Protein AF-A0AAX2S535-F1 (afdb_monomer_lite)

Structure (mmCIF, N/CA/C/O backbone):
data_AF-A0AAX2S535-F1
#
_entry.id   AF-A0AAX2S535-F1
#
loop_
_atom_site.group_PDB
_atom_site.id
_atom_site.type_symbol
_atom_site.label_atom_id
_atom_site.label_alt_id
_atom_site.label_comp_id
_atom_site.label_asym_id
_atom_site.label_entity_id
_atom_site.label_seq_id
_atom_site.pdbx_PDB_ins_code
_atom_site.Cartn_x
_atom_site.Cartn_y
_atom_site.Cartn_z
_atom_site.occupancy
_atom_site.B_iso_or_equiv
_atom_site.auth_seq_id
_atom_site.auth_comp_id
_atom_site.auth_asym_id
_atom_site.auth_atom_id
_atom_site.pdbx_PDB_model_num
ATOM 1 N N . MET A 1 1 ? 0.099 -6.833 -33.889 1.00 47.62 1 MET A N 1
ATOM 2 C CA . MET A 1 1 ? 0.183 -5.936 -32.719 1.00 47.62 1 MET A CA 1
ATOM 3 C C . MET A 1 1 ? 1.621 -5.977 -32.249 1.00 47.62 1 MET A C 1
ATOM 5 O O . MET A 1 1 ? 2.082 -7.058 -31.918 1.00 47.62 1 MET A O 1
ATOM 9 N N . HIS A 1 2 ? 2.363 -4.873 -32.338 1.00 50.25 2 HIS A N 1
ATOM 10 C CA . HIS A 1 2 ? 3.683 -4.819 -31.715 1.00 50.25 2 HIS A C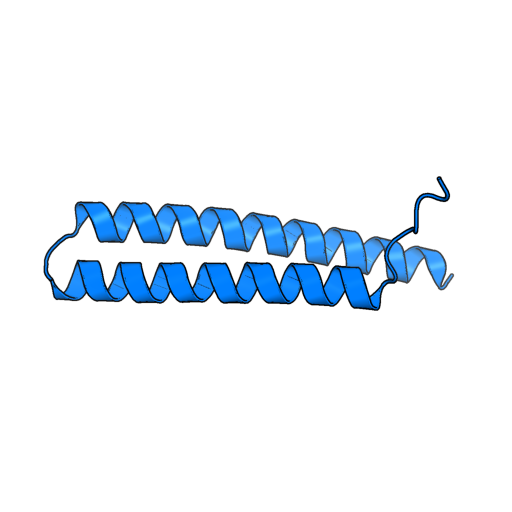A 1
ATOM 11 C C . HIS A 1 2 ? 3.468 -4.681 -30.212 1.00 50.25 2 HIS A C 1
ATOM 13 O O . HIS A 1 2 ? 2.899 -3.682 -29.775 1.00 50.25 2 HIS A O 1
ATOM 19 N N . ASP A 1 3 ? 3.887 -5.687 -29.448 1.00 52.84 3 ASP A N 1
ATOM 20 C CA . ASP A 1 3 ? 4.014 -5.575 -28.000 1.00 52.84 3 ASP A CA 1
ATOM 21 C C . ASP A 1 3 ? 5.008 -4.445 -27.716 1.00 52.84 3 ASP A C 1
ATOM 23 O O . ASP A 1 3 ? 6.223 -4.592 -27.866 1.00 52.84 3 ASP A O 1
ATOM 27 N N . LEU A 1 4 ? 4.477 -3.267 -27.392 1.00 66.62 4 LEU A N 1
ATOM 28 C CA . LEU A 1 4 ? 5.262 -2.125 -26.948 1.00 66.62 4 LEU A CA 1
ATOM 29 C C . LEU A 1 4 ? 5.862 -2.501 -25.599 1.00 66.62 4 LEU A C 1
ATOM 31 O O . LEU A 1 4 ? 5.206 -2.395 -24.565 1.00 66.62 4 LEU A O 1
ATOM 35 N N . ILE A 1 5 ? 7.107 -2.980 -25.619 1.00 72.38 5 ILE A N 1
ATOM 36 C CA . ILE A 1 5 ? 7.876 -3.212 -24.400 1.00 72.38 5 ILE A CA 1
ATOM 37 C C . ILE A 1 5 ? 7.937 -1.867 -23.661 1.00 72.38 5 ILE A C 1
ATOM 39 O O . ILE A 1 5 ? 8.491 -0.909 -24.212 1.00 72.38 5 ILE A O 1
ATOM 43 N N . PRO A 1 6 ? 7.365 -1.761 -22.448 1.00 76.81 6 PRO A N 1
ATOM 44 C CA . PRO A 1 6 ? 7.303 -0.493 -21.742 1.00 76.81 6 PRO A CA 1
ATOM 45 C C . PRO A 1 6 ? 8.714 0.012 -21.449 1.00 76.81 6 PRO A C 1
ATOM 47 O O . PRO A 1 6 ? 9.602 -0.746 -21.042 1.00 76.81 6 PRO A O 1
ATOM 50 N N . SER A 1 7 ? 8.922 1.308 -21.668 1.00 85.75 7 SER A N 1
ATOM 51 C CA . SER A 1 7 ? 10.214 1.936 -21.431 1.00 85.75 7 SER A CA 1
ATOM 52 C C . SER A 1 7 ? 10.578 1.872 -19.941 1.00 85.75 7 SER A C 1
ATOM 54 O O . SER A 1 7 ? 9.694 1.843 -19.078 1.00 85.75 7 SER A O 1
ATOM 56 N N . PRO A 1 8 ? 11.876 1.909 -19.588 1.00 85.94 8 PRO A N 1
ATOM 57 C CA . PRO A 1 8 ? 12.309 1.956 -18.192 1.00 85.94 8 PRO A CA 1
ATOM 58 C C . PRO A 1 8 ? 11.639 3.078 -17.382 1.00 85.94 8 PRO A C 1
ATOM 60 O O . PRO A 1 8 ? 11.371 2.907 -16.197 1.00 85.94 8 PRO A O 1
ATOM 63 N N . TYR A 1 9 ? 11.346 4.212 -18.023 1.00 87.19 9 TYR A N 1
ATOM 64 C CA . TYR A 1 9 ? 10.619 5.319 -17.406 1.00 87.19 9 TYR A CA 1
ATOM 65 C C . TYR A 1 9 ? 9.164 4.946 -17.094 1.00 87.19 9 TYR A C 1
ATOM 67 O O . TYR A 1 9 ? 8.723 5.140 -15.967 1.00 87.19 9 TYR A O 1
ATOM 75 N N . GLN A 1 10 ? 8.448 4.335 -18.045 1.00 88.88 10 GLN A N 1
ATOM 76 C CA . GLN A 1 10 ? 7.058 3.901 -17.847 1.00 88.88 10 GLN A CA 1
ATOM 77 C C . GLN A 1 10 ? 6.930 2.870 -16.720 1.00 88.88 10 GLN A C 1
ATOM 79 O O . GLN A 1 10 ? 5.979 2.916 -15.945 1.00 88.88 10 GLN A O 1
ATOM 84 N N . VAL A 1 11 ? 7.906 1.966 -16.589 1.00 88.44 11 VAL A N 1
ATOM 85 C CA . VAL A 1 11 ? 7.925 0.989 -15.490 1.00 88.44 11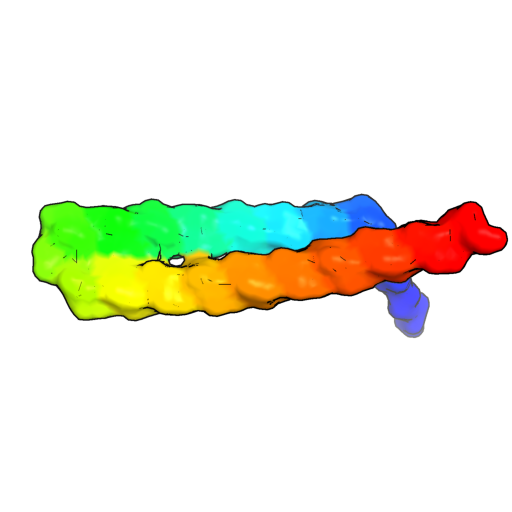 VAL A CA 1
ATOM 86 C C . VAL A 1 11 ? 8.131 1.676 -14.139 1.00 88.44 11 VAL A C 1
ATOM 88 O O . VAL A 1 11 ? 7.412 1.368 -13.192 1.00 88.44 11 VAL A O 1
ATOM 91 N N . LYS A 1 12 ? 9.073 2.625 -14.042 1.00 87.69 12 LYS A N 1
ATOM 92 C CA . LYS A 1 12 ? 9.284 3.406 -12.810 1.00 87.69 12 LYS A CA 1
ATOM 93 C C . LYS A 1 12 ? 8.053 4.229 -12.437 1.00 87.69 12 LYS A C 1
ATOM 95 O O . LYS A 1 12 ? 7.702 4.254 -11.265 1.00 87.69 12 LYS A O 1
ATOM 100 N N . GLN A 1 13 ? 7.411 4.865 -13.418 1.00 92.56 13 GLN A N 1
ATOM 101 C CA . GLN A 1 13 ? 6.206 5.660 -13.193 1.00 92.56 13 GLN A CA 1
ATOM 102 C C . GLN A 1 13 ? 5.080 4.794 -12.633 1.00 92.56 13 GLN A C 1
ATOM 104 O O . GLN A 1 13 ? 4.519 5.130 -11.603 1.00 92.56 13 GLN A O 1
ATOM 109 N N . LYS A 1 14 ? 4.834 3.625 -13.236 1.00 92.00 14 LYS A N 1
ATOM 110 C CA . LYS A 1 14 ? 3.815 2.701 -12.735 1.00 92.00 14 LYS A CA 1
ATOM 111 C C . LYS A 1 14 ? 4.073 2.283 -11.285 1.00 92.00 14 LYS A C 1
ATOM 113 O O . LYS A 1 14 ? 3.152 2.290 -10.486 1.00 92.00 14 LYS A O 1
ATOM 118 N N . ILE A 1 15 ? 5.316 1.935 -10.942 1.00 91.00 15 ILE A N 1
ATOM 119 C CA . ILE A 1 15 ? 5.673 1.582 -9.556 1.00 91.00 15 ILE A CA 1
ATOM 120 C C . ILE A 1 15 ? 5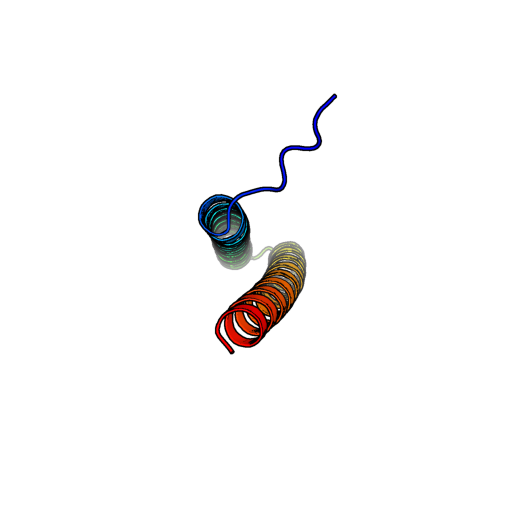.408 2.768 -8.618 1.00 91.00 15 ILE A C 1
ATOM 122 O O . ILE A 1 15 ? 4.896 2.578 -7.521 1.00 91.00 15 ILE A O 1
ATOM 126 N N . LEU A 1 16 ? 5.743 3.991 -9.039 1.00 92.69 16 LEU A N 1
ATOM 127 C CA . LEU A 1 16 ? 5.480 5.192 -8.250 1.00 92.69 16 LEU A CA 1
ATOM 128 C C . LEU A 1 16 ? 3.978 5.411 -8.025 1.00 92.69 16 LEU A C 1
ATOM 130 O O . LEU A 1 16 ? 3.582 5.683 -6.897 1.00 92.69 16 LEU A O 1
ATOM 134 N N . ASP A 1 17 ? 3.158 5.256 -9.062 1.00 95.44 17 ASP A N 1
ATOM 135 C CA . ASP A 1 17 ? 1.707 5.433 -8.969 1.00 95.44 17 ASP A CA 1
ATOM 136 C C . ASP A 1 17 ? 1.086 4.426 -7.975 1.00 95.44 17 ASP A C 1
ATOM 138 O O . ASP A 1 17 ? 0.266 4.797 -7.137 1.00 95.44 17 ASP A O 1
ATOM 142 N N . GLU A 1 18 ? 1.536 3.166 -7.995 1.00 95.12 18 GLU A N 1
ATOM 143 C CA . GLU A 1 18 ? 1.082 2.117 -7.063 1.00 95.12 18 GLU A CA 1
ATOM 144 C C . GLU A 1 18 ? 1.543 2.385 -5.613 1.00 95.12 18 GLU A C 1
ATOM 146 O O . GLU A 1 18 ? 0.807 2.134 -4.652 1.00 95.12 18 GLU A O 1
ATOM 151 N N . LEU A 1 19 ? 2.748 2.943 -5.429 1.00 94.06 19 LEU A N 1
ATOM 152 C CA . LEU A 1 19 ? 3.230 3.380 -4.113 1.00 94.06 19 LEU A CA 1
ATOM 153 C C . LEU A 1 19 ? 2.381 4.531 -3.561 1.00 94.06 19 LEU A C 1
ATOM 155 O O . LEU A 1 19 ? 2.035 4.511 -2.382 1.00 94.06 19 LEU A O 1
ATOM 159 N N . VAL A 1 20 ? 2.023 5.510 -4.398 1.00 96.00 20 VAL A N 1
ATOM 160 C CA . VAL A 1 20 ? 1.145 6.624 -4.005 1.00 96.00 20 VAL A CA 1
ATOM 161 C C . VAL A 1 20 ? -0.227 6.100 -3.584 1.00 96.00 20 VAL A C 1
ATOM 163 O O . VAL A 1 20 ? -0.686 6.436 -2.496 1.00 96.00 20 VAL A O 1
ATOM 166 N N . ALA A 1 21 ? -0.828 5.198 -4.364 1.00 96.44 21 ALA A N 1
ATOM 167 C CA . ALA A 1 21 ? -2.100 4.572 -4.002 1.00 96.44 21 ALA A CA 1
ATOM 168 C C . ALA A 1 21 ? -2.022 3.821 -2.657 1.00 96.44 21 ALA A C 1
ATOM 170 O O . ALA A 1 21 ? -2.941 3.883 -1.842 1.00 96.44 21 ALA A O 1
ATOM 171 N N . SER A 1 22 ? -0.902 3.147 -2.376 1.00 96.44 22 SER A N 1
ATOM 172 C CA . SER A 1 22 ? -0.690 2.465 -1.090 1.00 96.44 22 SER A CA 1
ATOM 173 C C . SER A 1 22 ? -0.606 3.446 0.088 1.00 96.44 22 SER A C 1
ATOM 175 O O . SER A 1 22 ? -1.085 3.140 1.181 1.00 96.44 22 SER A O 1
ATOM 177 N N . LEU A 1 23 ? -0.021 4.631 -0.121 1.00 96.38 23 LEU A N 1
ATOM 178 C CA . LEU A 1 23 ? 0.023 5.695 0.888 1.00 96.38 23 LEU A CA 1
ATOM 179 C C . LEU A 1 23 ? -1.369 6.280 1.158 1.00 96.38 23 LEU A C 1
ATOM 181 O O . LEU A 1 23 ? -1.706 6.514 2.315 1.00 96.38 23 LEU A O 1
ATOM 185 N N . GLU A 1 24 ? -2.201 6.448 0.130 1.00 97.75 24 GLU A N 1
ATOM 186 C CA . GLU A 1 24 ? -3.600 6.873 0.297 1.00 97.75 24 GLU A CA 1
ATOM 187 C C . GLU A 1 24 ? -4.402 5.865 1.134 1.00 97.75 24 GLU A C 1
ATOM 189 O O . GLU A 1 24 ? -5.169 6.246 2.016 1.00 97.75 24 GLU A O 1
ATOM 194 N N . VAL A 1 25 ? -4.172 4.561 0.943 1.00 97.88 25 VAL A N 1
ATOM 195 C CA . VAL A 1 25 ? -4.802 3.521 1.776 1.00 97.88 25 VAL A CA 1
ATOM 196 C C . VAL A 1 25 ? -4.377 3.630 3.246 1.00 97.88 25 VAL A C 1
ATOM 198 O O . VAL A 1 25 ? -5.203 3.405 4.132 1.00 97.88 25 VAL A O 1
ATOM 201 N N . LEU A 1 26 ? -3.122 3.995 3.531 1.00 97.69 26 LEU A N 1
ATOM 202 C CA . LEU A 1 26 ? -2.668 4.242 4.907 1.00 97.69 26 LEU A CA 1
ATOM 203 C C . LEU A 1 26 ? -3.316 5.487 5.517 1.00 97.69 26 LEU A C 1
ATOM 205 O O . LEU A 1 26 ? -3.622 5.486 6.709 1.00 9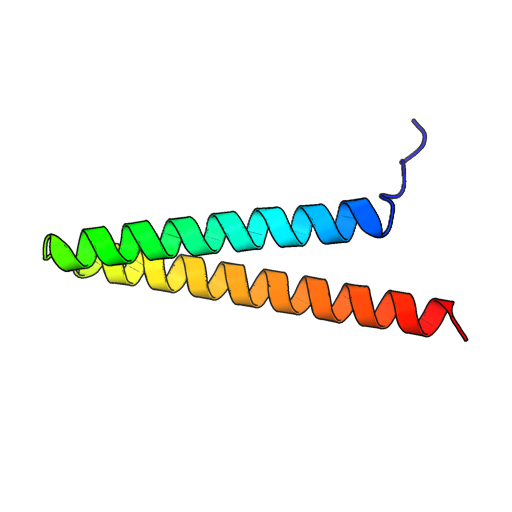7.69 26 LEU A O 1
ATOM 209 N N . GLU A 1 27 ? -3.560 6.522 4.715 1.00 98.00 27 GLU A N 1
ATOM 210 C CA . GLU A 1 27 ? -4.307 7.701 5.153 1.00 98.00 27 GLU A CA 1
ATOM 211 C C . GLU A 1 27 ? -5.744 7.329 5.551 1.00 98.00 27 GLU A C 1
ATOM 213 O O . GLU A 1 27 ? -6.170 7.668 6.655 1.00 98.00 27 GLU A O 1
ATOM 218 N N . PHE A 1 28 ? -6.442 6.510 4.757 1.00 98.06 28 PHE A N 1
ATOM 219 C CA . PHE A 1 28 ? -7.761 5.986 5.141 1.00 98.06 28 PHE A CA 1
ATOM 220 C C . PHE A 1 28 ? -7.706 5.093 6.385 1.00 98.06 28 PHE A C 1
ATOM 222 O O . PHE A 1 28 ? -8.591 5.149 7.237 1.00 98.06 28 PHE A O 1
ATOM 229 N N . ALA A 1 29 ? -6.651 4.287 6.538 1.00 98.25 29 ALA A N 1
ATOM 230 C CA . ALA A 1 29 ? -6.469 3.464 7.731 1.00 98.25 29 ALA A CA 1
ATOM 231 C C . ALA A 1 29 ? -6.312 4.313 9.002 1.00 98.25 29 ALA A C 1
ATOM 233 O O . ALA A 1 29 ? -6.820 3.950 10.067 1.00 98.25 29 ALA A O 1
ATOM 234 N N . LYS A 1 30 ? -5.618 5.450 8.889 1.00 98.19 30 LYS A N 1
ATOM 235 C CA . LYS A 1 30 ? -5.471 6.434 9.964 1.00 98.19 30 LYS A CA 1
ATOM 236 C C . LYS A 1 30 ? -6.808 7.100 10.289 1.00 98.19 30 LYS A C 1
ATOM 238 O O . LYS A 1 30 ? -7.134 7.231 11.464 1.00 98.19 30 LYS A O 1
ATOM 243 N N . GLU A 1 31 ? -7.589 7.488 9.284 1.00 98.44 31 GLU A N 1
ATOM 244 C CA . GLU A 1 31 ? -8.932 8.047 9.496 1.00 98.44 31 GLU A CA 1
ATOM 245 C C . GLU A 1 31 ? -9.863 7.046 10.193 1.00 98.44 31 GLU A C 1
ATOM 247 O O . GLU A 1 31 ? -10.536 7.408 11.157 1.00 98.44 31 GLU A O 1
ATOM 252 N N . ALA A 1 32 ? -9.850 5.775 9.779 1.00 98.19 32 ALA A N 1
ATOM 253 C CA . ALA A 1 32 ? -10.605 4.712 10.441 1.00 98.19 32 ALA A CA 1
ATOM 254 C C . ALA A 1 32 ? -10.211 4.569 11.920 1.00 98.19 32 ALA A C 1
ATOM 256 O O . ALA A 1 32 ? -11.079 4.467 12.783 1.00 98.19 32 ALA A O 1
ATOM 257 N N . LEU A 1 33 ? -8.911 4.653 12.230 1.00 97.56 33 LEU A N 1
ATOM 258 C CA . LEU A 1 33 ? -8.419 4.605 13.608 1.00 97.56 33 LEU A CA 1
ATOM 259 C C . LEU A 1 33 ? -8.897 5.796 14.447 1.00 97.56 33 LEU A C 1
ATOM 261 O O . LEU A 1 33 ? -9.280 5.613 15.600 1.00 97.56 33 LEU A O 1
ATOM 265 N N . ILE A 1 34 ? -8.871 7.007 13.879 1.00 98.31 34 ILE A N 1
ATOM 266 C CA . ILE A 1 34 ? -9.375 8.227 14.533 1.00 98.31 34 ILE A CA 1
ATOM 267 C C . ILE A 1 34 ? -10.871 8.095 14.844 1.00 98.31 34 ILE A C 1
ATOM 269 O O . ILE A 1 34 ? -11.320 8.566 15.884 1.00 98.31 34 ILE A O 1
ATOM 273 N N . ASN A 1 35 ? -11.619 7.417 13.973 1.00 98.19 35 ASN A N 1
ATOM 274 C CA . ASN A 1 35 ? -13.046 7.146 14.140 1.00 98.19 35 ASN A CA 1
ATOM 275 C C . ASN A 1 35 ? -13.342 5.901 15.000 1.00 98.19 35 ASN A C 1
ATOM 277 O O . ASN A 1 35 ? -14.474 5.424 15.000 1.00 98.19 35 ASN A O 1
ATOM 281 N N . GLU A 1 36 ? -12.342 5.367 15.710 1.00 98.00 36 GLU A N 1
ATOM 282 C CA . GLU A 1 36 ? -12.444 4.183 16.579 1.00 98.00 36 GLU A CA 1
ATOM 283 C C . GLU A 1 36 ? -12.840 2.880 15.847 1.00 98.00 36 GLU A C 1
ATOM 285 O O . GLU A 1 36 ? -13.145 1.865 16.478 1.00 98.00 36 GLU A O 1
ATOM 290 N N . ASP A 1 37 ? -12.755 2.851 14.511 1.00 98.25 37 ASP A N 1
ATOM 291 C CA . ASP A 1 37 ? -12.920 1.637 13.708 1.00 98.25 37 ASP A CA 1
ATOM 292 C C . ASP A 1 37 ? -11.582 0.896 13.571 1.00 98.25 37 ASP A C 1
ATOM 294 O O . ASP A 1 37 ? -10.877 0.924 12.554 1.00 98.25 37 ASP A O 1
ATOM 298 N N . TYR A 1 38 ? -11.210 0.218 14.655 1.00 96.69 38 TYR A N 1
ATOM 299 C CA . TYR A 1 38 ? -9.961 -0.539 14.739 1.00 96.69 38 TYR A CA 1
ATOM 300 C C . TYR A 1 38 ? -9.892 -1.704 13.746 1.00 96.69 38 TYR A C 1
ATOM 302 O O . TYR A 1 38 ? -8.802 -2.048 13.282 1.00 96.69 38 TYR A O 1
ATOM 310 N N . ALA A 1 39 ? -11.031 -2.329 13.430 1.00 98.19 39 ALA A N 1
ATOM 311 C CA . ALA A 1 39 ? -11.079 -3.474 12.527 1.00 98.19 39 ALA A CA 1
ATOM 312 C C . ALA A 1 39 ? -10.754 -3.039 11.096 1.00 98.19 39 ALA A C 1
ATOM 314 O O . ALA A 1 39 ? -9.892 -3.640 10.446 1.00 98.19 39 ALA A O 1
ATOM 315 N N . GLU A 1 40 ? -11.387 -1.961 10.636 1.00 97.69 40 GLU A N 1
ATOM 316 C CA . GLU A 1 40 ? -11.139 -1.410 9.311 1.00 97.69 40 GLU A CA 1
ATOM 317 C C . GLU A 1 40 ? -9.730 -0.823 9.198 1.00 97.69 40 GLU A C 1
ATOM 319 O O . GLU A 1 40 ? -9.025 -1.095 8.223 1.00 97.69 40 GLU A O 1
ATOM 324 N N . SER A 1 41 ? -9.260 -0.114 10.230 1.00 98.44 41 SER A N 1
ATOM 325 C CA . SER A 1 41 ? -7.887 0.394 10.276 1.00 98.44 41 SER A CA 1
ATOM 326 C C . SER A 1 41 ? -6.855 -0.728 10.113 1.00 98.44 41 SER A C 1
ATOM 328 O O . SER A 1 41 ? -5.996 -0.666 9.229 1.00 98.44 41 SER A O 1
ATOM 330 N N . CYS A 1 42 ? -6.983 -1.815 10.886 1.00 98.19 42 CYS A N 1
ATOM 331 C CA . CYS A 1 42 ? -6.094 -2.973 10.772 1.00 98.19 42 CYS A CA 1
ATOM 332 C C . CYS A 1 42 ? -6.139 -3.597 9.373 1.00 98.19 42 CYS A C 1
ATOM 334 O O . CYS A 1 42 ? -5.093 -3.925 8.805 1.00 98.19 42 CYS A O 1
ATOM 336 N N . ARG A 1 43 ? -7.340 -3.749 8.803 1.00 98.31 43 ARG A N 1
ATOM 337 C CA . ARG A 1 43 ? -7.535 -4.325 7.468 1.00 98.31 43 ARG A CA 1
ATOM 338 C C . ARG A 1 43 ? -6.837 -3.492 6.390 1.00 98.31 43 ARG A C 1
ATOM 340 O O . ARG A 1 43 ? -6.142 -4.047 5.536 1.00 98.31 43 ARG A O 1
ATOM 347 N N . LEU A 1 44 ? -6.997 -2.170 6.435 1.00 98.19 44 LEU A N 1
ATOM 348 C CA . LEU A 1 44 ? -6.386 -1.244 5.481 1.00 98.19 44 LEU A CA 1
ATOM 349 C C . LEU A 1 44 ? -4.861 -1.187 5.645 1.00 98.19 44 LEU A C 1
ATOM 351 O O . LEU A 1 44 ? -4.145 -1.258 4.646 1.00 98.19 44 LEU A O 1
ATOM 355 N N . MET A 1 45 ? -4.347 -1.167 6.881 1.00 97.38 45 MET A N 1
ATOM 356 C CA . MET A 1 45 ? -2.903 -1.223 7.145 1.00 97.38 45 MET A CA 1
ATOM 357 C C . MET A 1 45 ? -2.259 -2.501 6.599 1.00 97.38 45 MET A C 1
ATOM 359 O O . MET A 1 45 ? -1.196 -2.443 5.977 1.00 97.38 45 MET A O 1
ATOM 363 N N . GLN A 1 46 ? -2.891 -3.660 6.813 1.00 97.69 46 GLN A N 1
ATOM 364 C CA . GLN A 1 46 ? -2.388 -4.939 6.306 1.00 97.69 46 GLN A CA 1
ATOM 365 C C . GLN A 1 46 ? -2.343 -4.959 4.779 1.00 97.69 46 GLN A C 1
ATOM 367 O O . GLN A 1 46 ? -1.342 -5.386 4.201 1.00 97.69 46 GLN A O 1
ATOM 372 N N . ARG A 1 47 ? -3.397 -4.450 4.131 1.00 96.75 47 ARG A N 1
ATOM 373 C CA . ARG A 1 47 ? -3.450 -4.312 2.675 1.00 96.75 47 ARG A CA 1
ATOM 374 C C . ARG A 1 47 ? -2.324 -3.417 2.158 1.00 96.75 47 ARG A C 1
ATOM 376 O O . ARG A 1 47 ? -1.522 -3.876 1.352 1.00 96.75 47 ARG A O 1
ATOM 383 N N . ALA A 1 48 ? -2.215 -2.191 2.668 1.00 96.69 48 ALA A N 1
ATOM 384 C CA . ALA A 1 48 ? -1.184 -1.254 2.230 1.00 96.69 48 ALA A CA 1
ATOM 385 C C . ALA A 1 48 ? 0.232 -1.806 2.451 1.00 96.69 48 ALA A C 1
ATOM 387 O O . ALA A 1 48 ? 1.101 -1.656 1.599 1.00 96.69 48 ALA A O 1
ATOM 388 N N . THR A 1 49 ? 0.468 -2.508 3.563 1.00 96.12 49 THR A N 1
ATOM 389 C CA . THR A 1 49 ? 1.765 -3.148 3.826 1.00 96.12 49 THR A CA 1
ATOM 390 C C . THR A 1 49 ? 2.088 -4.227 2.790 1.00 96.12 49 THR A C 1
ATOM 392 O O . THR A 1 49 ? 3.220 -4.301 2.311 1.00 96.12 49 THR A O 1
ATOM 395 N N . ALA A 1 50 ? 1.112 -5.061 2.424 1.00 96.50 50 ALA A N 1
ATOM 396 C CA . ALA A 1 50 ? 1.298 -6.096 1.410 1.00 96.50 50 ALA A CA 1
ATOM 397 C C . ALA A 1 50 ? 1.570 -5.501 0.016 1.00 96.50 50 ALA A C 1
ATOM 399 O O . ALA A 1 50 ? 2.445 -5.993 -0.709 1.00 96.50 50 ALA A O 1
ATOM 400 N N . ASP A 1 51 ? 0.868 -4.421 -0.330 1.00 95.06 51 ASP A N 1
ATOM 401 C CA . ASP A 1 51 ? 1.035 -3.705 -1.596 1.00 95.06 51 ASP A CA 1
ATOM 402 C C . ASP A 1 51 ? 2.431 -3.053 -1.665 1.00 95.06 51 ASP A C 1
ATOM 404 O O . ASP A 1 51 ? 3.194 -3.320 -2.598 1.00 95.06 51 ASP A O 1
ATOM 408 N N . LEU A 1 52 ? 2.854 -2.341 -0.612 1.00 94.81 52 LEU A N 1
ATOM 409 C CA . LEU A 1 52 ? 4.196 -1.749 -0.510 1.00 94.81 52 LEU A CA 1
ATOM 410 C C . LEU A 1 52 ? 5.315 -2.793 -0.641 1.00 94.81 52 LEU A C 1
ATOM 412 O O . LEU A 1 52 ? 6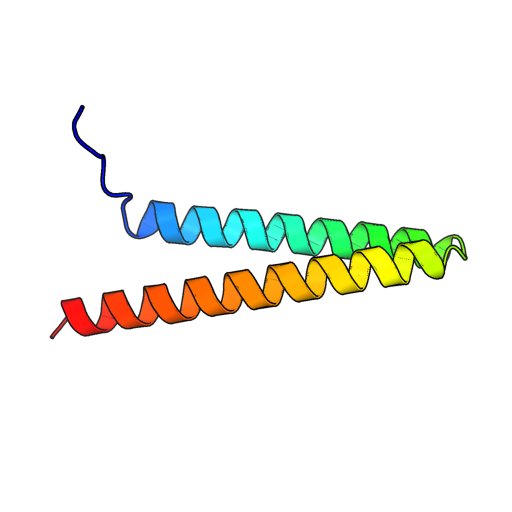.278 -2.585 -1.380 1.00 94.81 52 LEU A O 1
ATOM 416 N N . GLN A 1 53 ? 5.193 -3.942 0.032 1.00 95.25 53 GLN A N 1
ATOM 417 C CA . GLN A 1 53 ? 6.172 -5.032 -0.087 1.00 95.25 53 GL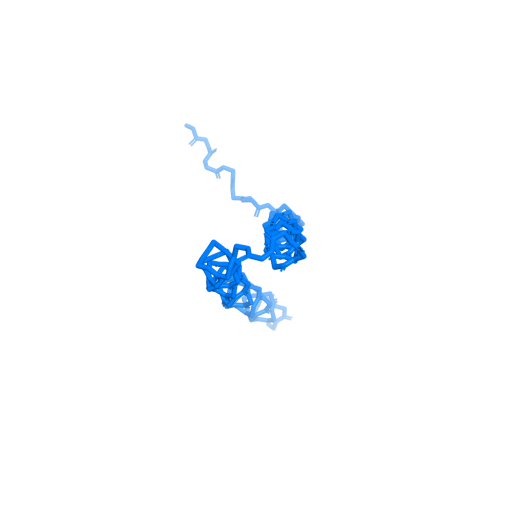N A CA 1
ATOM 418 C C . GLN A 1 53 ? 6.242 -5.607 -1.506 1.00 95.25 53 GLN A C 1
ATOM 420 O O . GLN A 1 53 ? 7.295 -6.088 -1.943 1.00 95.25 53 GLN A O 1
ATOM 425 N N . THR A 1 54 ? 5.118 -5.616 -2.219 1.00 94.94 54 THR A N 1
ATOM 426 C CA . THR A 1 54 ? 5.050 -6.085 -3.603 1.00 94.94 54 THR A CA 1
ATOM 427 C C . THR A 1 54 ? 5.751 -5.101 -4.533 1.00 94.94 54 THR A C 1
ATOM 429 O O . THR A 1 54 ? 6.592 -5.516 -5.340 1.00 94.94 54 THR A O 1
ATOM 432 N N . GLU A 1 55 ? 5.483 -3.807 -4.378 1.00 91.94 55 GLU A N 1
ATOM 433 C CA . GLU A 1 55 ? 6.129 -2.760 -5.170 1.00 91.94 55 GLU A CA 1
ATOM 434 C C . GLU A 1 55 ? 7.629 -2.652 -4.884 1.00 91.94 55 GLU A C 1
ATOM 436 O O . GLU A 1 55 ? 8.429 -2.524 -5.814 1.00 91.94 55 GLU A O 1
ATOM 441 N N . GLU A 1 56 ? 8.056 -2.839 -3.634 1.00 92.69 56 GLU A N 1
ATOM 442 C CA . GLU A 1 56 ? 9.476 -2.912 -3.285 1.00 92.69 56 GLU A CA 1
ATOM 443 C C . GLU A 1 56 ? 10.179 -4.055 -4.038 1.00 92.69 56 GLU A C 1
ATOM 445 O O . GLU A 1 56 ? 11.242 -3.864 -4.643 1.00 92.69 56 GLU A O 1
ATOM 450 N N . ARG A 1 57 ? 9.575 -5.251 -4.059 1.00 93.06 57 ARG A N 1
ATOM 451 C CA . ARG A 1 57 ? 10.113 -6.402 -4.804 1.00 93.06 57 ARG A CA 1
ATOM 452 C C . ARG A 1 57 ? 10.193 -6.116 -6.303 1.00 93.06 57 ARG A C 1
ATOM 454 O O . ARG A 1 57 ? 11.201 -6.458 -6.938 1.00 93.06 57 ARG A O 1
ATOM 461 N N . ARG A 1 58 ? 9.168 -5.478 -6.877 1.00 90.94 58 ARG A N 1
ATOM 462 C CA . ARG A 1 58 ? 9.144 -5.074 -8.295 1.00 90.94 58 ARG A CA 1
ATOM 463 C C . ARG A 1 58 ? 10.257 -4.078 -8.605 1.00 90.94 58 ARG A C 1
ATOM 465 O O . ARG A 1 58 ? 11.003 -4.292 -9.564 1.00 90.94 58 ARG A O 1
ATOM 472 N N . LEU A 1 59 ? 10.439 -3.063 -7.762 1.00 89.06 59 LEU A N 1
ATOM 473 C CA . LEU A 1 59 ? 11.488 -2.060 -7.911 1.00 89.06 59 LEU A CA 1
ATOM 474 C C . LEU A 1 59 ? 12.885 -2.684 -7.839 1.00 89.06 59 LEU A C 1
ATOM 476 O O . LEU A 1 59 ? 13.709 -2.447 -8.723 1.00 89.06 59 LEU A O 1
ATOM 480 N N . ARG A 1 60 ? 13.147 -3.535 -6.840 1.00 91.19 60 ARG A N 1
ATOM 481 C CA . ARG A 1 60 ? 14.430 -4.248 -6.701 1.00 91.19 60 ARG A CA 1
ATOM 482 C C . ARG A 1 60 ? 14.742 -5.092 -7.935 1.00 91.19 60 ARG A C 1
ATOM 484 O O . ARG A 1 60 ? 15.848 -5.021 -8.469 1.00 91.19 60 ARG A O 1
ATOM 491 N N . SER A 1 61 ? 13.752 -5.837 -8.422 1.00 90.69 61 SER A N 1
ATOM 492 C CA . SER A 1 61 ? 13.884 -6.667 -9.626 1.00 90.69 61 SER A CA 1
ATOM 493 C C . SER A 1 61 ? 14.176 -5.831 -10.871 1.00 90.69 61 SER A C 1
ATOM 495 O O . SER A 1 61 ? 14.996 -6.206 -11.708 1.00 90.69 61 SER A O 1
ATOM 497 N N . PHE A 1 62 ? 13.514 -4.683 -10.999 1.00 88.88 62 PHE A N 1
ATOM 498 C CA . PHE A 1 62 ? 13.720 -3.759 -12.104 1.00 88.88 62 PHE A CA 1
ATOM 499 C C . PHE A 1 62 ? 15.124 -3.131 -12.080 1.00 88.88 62 PHE A C 1
ATOM 501 O O . PHE A 1 62 ? 15.814 -3.134 -13.100 1.00 88.88 62 PHE A O 1
ATOM 508 N N . LEU A 1 63 ? 15.584 -2.664 -10.915 1.00 87.81 63 LEU A N 1
ATOM 509 C CA . LEU A 1 63 ? 16.925 -2.098 -10.748 1.00 87.81 63 LEU A CA 1
ATOM 510 C C . LEU A 1 63 ? 18.025 -3.127 -11.037 1.00 87.81 63 LEU A C 1
ATOM 512 O O . LEU A 1 63 ? 19.017 -2.789 -11.682 1.00 87.81 63 LEU A O 1
ATOM 516 N N . LEU A 1 64 ? 17.839 -4.384 -10.619 1.00 90.06 64 LEU A N 1
ATOM 517 C CA . LEU A 1 64 ? 18.770 -5.470 -10.935 1.00 90.06 64 LEU A CA 1
ATOM 518 C C . LEU A 1 64 ? 18.880 -5.690 -12.452 1.00 90.06 64 LEU A C 1
ATOM 520 O O . LEU A 1 64 ? 19.984 -5.736 -12.988 1.00 90.06 64 LEU A O 1
ATOM 524 N N . LYS A 1 65 ? 17.743 -5.747 -13.161 1.00 86.81 65 LYS A N 1
ATOM 525 C CA . LYS A 1 65 ? 17.712 -5.898 -14.627 1.00 86.81 65 LYS A CA 1
ATOM 526 C C . LYS A 1 65 ? 18.380 -4.734 -15.362 1.00 86.81 65 LYS A C 1
ATOM 528 O O . LYS A 1 65 ? 18.960 -4.948 -16.421 1.00 86.81 65 LYS A O 1
ATOM 533 N N . MET A 1 66 ? 18.289 -3.514 -14.830 1.00 84.38 66 MET A N 1
ATOM 534 C CA . MET A 1 66 ? 18.973 -2.355 -15.411 1.00 84.38 66 MET A CA 1
ATOM 535 C C . MET A 1 66 ? 20.492 -2.430 -15.243 1.00 84.38 66 MET A C 1
ATOM 537 O O . MET A 1 66 ? 21.200 -2.073 -16.177 1.00 84.38 66 MET A O 1
ATOM 541 N N . LYS A 1 67 ? 20.987 -2.904 -14.091 1.00 78.88 67 LYS A N 1
ATOM 542 C CA . LYS A 1 67 ? 22.431 -3.067 -13.854 1.00 78.88 67 LYS A CA 1
ATOM 543 C C . LYS A 1 67 ? 23.054 -4.104 -14.787 1.00 78.88 67 LYS A C 1
ATOM 545 O O . LYS A 1 67 ? 24.051 -3.805 -15.421 1.00 78.88 67 LYS A O 1
ATOM 550 N N . VAL A 1 68 ? 22.411 -5.263 -14.943 1.00 72.81 68 VAL A N 1
ATOM 551 C CA . VAL A 1 68 ? 22.894 -6.348 -15.823 1.00 72.81 68 VAL A CA 1
ATOM 552 C C . VAL A 1 68 ? 22.948 -5.937 -17.302 1.00 72.81 68 VAL A C 1
ATOM 554 O O . VAL A 1 68 ? 23.715 -6.503 -18.063 1.00 72.81 68 VAL A O 1
ATOM 557 N N . LYS A 1 69 ? 22.146 -4.956 -17.738 1.00 66.50 69 LYS A N 1
ATOM 558 C CA . LYS A 1 69 ? 22.189 -4.439 -19.119 1.00 66.50 69 LYS A CA 1
ATOM 559 C C . LYS A 1 69 ? 23.282 -3.391 -19.370 1.00 66.50 69 LYS A C 1
ATOM 561 O O . LYS A 1 69 ? 23.432 -2.972 -20.513 1.00 66.50 69 LYS A O 1
ATOM 566 N N . ALA A 1 70 ? 23.942 -2.897 -18.324 1.00 61.16 70 ALA A N 1
ATOM 567 C CA . ALA A 1 70 ? 24.965 -1.857 -18.423 1.00 61.16 70 ALA A CA 1
ATOM 568 C C . ALA A 1 70 ? 26.402 -2.417 -18.429 1.00 61.16 70 ALA A C 1
ATOM 570 O O . ALA A 1 70 ? 27.333 -1.647 -18.662 1.00 61.16 70 ALA A O 1
ATOM 571 N N . GLU A 1 71 ? 26.559 -3.718 -18.170 1.00 52.94 71 GLU A N 1
ATOM 572 C CA . GLU A 1 71 ? 27.799 -4.503 -18.284 1.00 52.94 71 GLU A CA 1
ATOM 573 C C . GLU A 1 71 ? 27.843 -5.236 -19.632 1.00 52.94 71 GLU A C 1
ATOM 575 O O . GLU A 1 71 ? 28.952 -5.332 -20.202 1.00 52.94 71 GLU A O 1
#

Sequence (71 aa):
MHDLIPSPYQVKQKILDELVASLEVLEFAKEALINEDYAESCRLMQRATADLQTEERRLRSFLLKMKVKAE

pLDDT: mean 89.55, std 12.48, range [47.62, 98.44]

Organism: Histophilus somni (NCBI:txid731)

Foldseek 3Di:
DPPPPDDLVRLVVVLVVLLVVLVVLQVVLVVCVVVVNPVSSVVSPVVSVVSNVVSVVSVVVSVVVVVVVVD

Secondary structure (DSSP, 8-state):
----PPPHHHHHHHHHHHHHHHHHHHHHHHHHHHTT-HHHHHHHHHHHHHHHHHHHHHHHHHHHHHHHT--

Radius of gyration: 16.46 Å; chains: 1; bounding box: 41×15×49 Å